Protein AF-A0A2J7ZHY4-F1 (afdb_monomer_lite)

Organism: NCBI:txid47790

Foldseek 3Di:
DDDPPPDDPAPDFKDKWAWDQDPVVLATDGTPHHDPPVVVVVLVVQLVPPVSVPPDFRMKMWGWAFVVVVHDDDDDDDDPNRAAFKKKKAWAAAKDKDKDWDDDDPDDPPPTDIDIDIDGHGDMDMGGDDPDDDDDPDPDDPPPPDDDDDDDDDDDPDDRDRTGTGIMMTHDHDD

Sequence (175 aa):
MGENTSTTHGGEGTKRWGVLPDYHRRGVAPAQHPLPPLLQQLAERMRRVGVLKGFVPNEANAIDYRRSRGSWLKPHADDRILSGEVIVTLCLLGSAVMTFGRQGAAGAREGERQVLVPLAPRTLQQLYVFLHAPPIQPPQLARSLVTPSPRHPPPSSASPPERMPLCCALSSWPS

pLDDT: mean 71.35, std 23.03, range [27.27, 95.38]

InterPro domains:
  IPR032857 Alpha-ketoglutarate-dependent dioxygenase alkB homologue 4 [PTHR12463] (11-127)
  IPR037151 Alpha-ketoglutarate-dependent dioxygenase AlkB-like superfamily [G3DSA:2.60.120.590] (3-128)

Secondary structure (DSSP, 8-state):
--------S--SSEEEEEEEEETTTTEEEEEEEPPPHHHHHHHHHHTTSGGGTT--EEEEEEEE--GGGT----S----TTT--SEEEEEE-SS-EEEEE----SSS--TTPPPEEEEE-TTEEEEEE--S-PPP-PPPP------PPPPPPPPPP-PPPPS---EEEEEEE---

Structure (mmCIF, N/CA/C/O backbone):
data_AF-A0A2J7ZHY4-F1
#
_entry.id   AF-A0A2J7ZHY4-F1
#
loop_
_atom_site.group_PDB
_atom_site.id
_atom_site.type_symbol
_atom_site.label_atom_id
_atom_site.label_alt_id
_atom_site.label_comp_id
_atom_site.label_asym_id
_atom_site.label_entity_id
_atom_site.label_seq_id
_atom_site.pdbx_PDB_ins_code
_atom_site.Cartn_x
_atom_site.Cartn_y
_atom_site.Cartn_z
_atom_site.occupancy
_atom_site.B_iso_or_equiv
_atom_site.auth_seq_id
_atom_site.auth_comp_id
_atom_site.auth_asym_id
_atom_site.auth_atom_id
_atom_site.pdbx_PDB_model_num
ATOM 1 N N . MET A 1 1 ? 22.473 -23.684 4.332 1.00 30.20 1 MET A N 1
ATOM 2 C CA . MET A 1 1 ? 22.059 -22.489 3.566 1.00 30.20 1 MET A CA 1
ATOM 3 C C . MET A 1 1 ? 20.546 -22.545 3.475 1.00 30.20 1 MET A C 1
ATOM 5 O O . MET A 1 1 ? 20.037 -23.378 2.746 1.00 30.20 1 MET A O 1
ATOM 9 N N . GLY A 1 2 ? 19.849 -21.820 4.350 1.00 27.27 2 GLY A N 1
ATOM 10 C CA . GLY A 1 2 ? 18.388 -21.861 4.438 1.00 27.27 2 GLY A CA 1
ATOM 11 C C . GLY A 1 2 ? 17.785 -20.817 3.511 1.00 27.27 2 GLY A C 1
ATOM 12 O O . GLY A 1 2 ? 18.070 -19.630 3.652 1.00 27.27 2 GLY A O 1
ATOM 13 N N . GLU A 1 3 ? 16.998 -21.271 2.547 1.00 29.16 3 GLU A N 1
ATOM 14 C CA . GLU A 1 3 ? 16.201 -20.427 1.668 1.00 29.16 3 GLU A CA 1
ATOM 15 C C . GLU A 1 3 ? 15.124 -19.732 2.511 1.00 29.16 3 GLU A C 1
ATOM 17 O O . GLU A 1 3 ? 14.195 -20.368 3.008 1.00 29.16 3 GLU A O 1
ATOM 22 N N . ASN A 1 4 ? 15.250 -18.416 2.701 1.00 28.61 4 ASN A N 1
ATOM 23 C CA . ASN A 1 4 ? 14.206 -17.593 3.308 1.00 28.61 4 ASN A CA 1
ATOM 24 C C . ASN A 1 4 ? 13.072 -17.396 2.294 1.00 28.61 4 ASN A C 1
ATOM 26 O O . ASN A 1 4 ? 12.919 -16.335 1.690 1.00 28.61 4 ASN A O 1
ATOM 30 N N . THR A 1 5 ? 12.278 -18.442 2.091 1.00 28.88 5 THR A N 1
ATOM 31 C CA . THR A 1 5 ? 11.018 -18.363 1.363 1.00 28.88 5 THR A CA 1
ATOM 32 C C . THR A 1 5 ? 9.994 -17.654 2.246 1.00 28.88 5 THR A C 1
ATOM 34 O O . THR A 1 5 ? 9.521 -18.165 3.263 1.00 28.88 5 THR A O 1
ATOM 37 N N . SER A 1 6 ? 9.671 -16.418 1.860 1.00 32.16 6 SER A N 1
ATOM 38 C CA . SER A 1 6 ? 8.495 -15.686 2.329 1.00 32.16 6 SER A CA 1
ATOM 39 C C . SER A 1 6 ? 7.257 -16.553 2.093 1.00 32.16 6 SER A C 1
ATOM 41 O O . SER A 1 6 ? 6.731 -16.630 0.986 1.00 32.16 6 SER A O 1
ATOM 43 N N . THR A 1 7 ? 6.838 -17.288 3.122 1.00 30.48 7 THR A N 1
ATOM 44 C CA . THR A 1 7 ? 5.665 -18.156 3.047 1.00 30.48 7 THR A CA 1
ATOM 45 C C . THR A 1 7 ? 4.460 -17.351 3.511 1.00 30.48 7 THR A C 1
ATOM 47 O O . THR A 1 7 ? 4.161 -17.273 4.704 1.00 30.48 7 THR A O 1
ATOM 50 N N . THR A 1 8 ? 3.758 -16.733 2.566 1.00 39.19 8 THR A N 1
ATOM 51 C CA . THR A 1 8 ? 2.328 -16.475 2.723 1.00 39.19 8 THR A CA 1
ATOM 52 C C . THR A 1 8 ? 1.610 -17.821 2.594 1.00 39.19 8 THR A C 1
ATOM 54 O O . THR A 1 8 ? 1.751 -18.516 1.590 1.00 39.19 8 THR A O 1
ATOM 57 N N . HIS A 1 9 ? 0.799 -18.216 3.578 1.00 35.88 9 HIS A N 1
ATOM 58 C CA . HIS A 1 9 ? -0.270 -19.183 3.303 1.00 35.88 9 HIS A CA 1
ATOM 59 C C . HIS A 1 9 ? -1.308 -18.468 2.420 1.00 35.88 9 HIS A C 1
ATOM 61 O O . HIS A 1 9 ? -2.290 -17.929 2.920 1.00 35.88 9 HIS A O 1
ATOM 67 N N . GLY A 1 10 ? -1.042 -18.353 1.115 1.00 37.44 10 GLY A N 1
ATOM 68 C CA . GLY A 1 10 ? -1.870 -17.525 0.234 1.00 37.44 10 GLY A CA 1
ATOM 69 C C . GLY A 1 10 ? -1.354 -17.380 -1.195 1.00 37.44 10 GLY A C 1
ATOM 70 O O . GLY A 1 10 ? -1.252 -16.262 -1.692 1.00 37.44 10 GLY A O 1
ATOM 71 N N . GLY A 1 11 ? -1.023 -18.489 -1.863 1.00 42.66 11 GLY A N 1
ATOM 72 C CA . GLY A 1 11 ? -0.713 -18.476 -3.302 1.00 42.66 11 GLY A CA 1
ATOM 73 C C . GLY A 1 11 ? -1.922 -18.131 -4.189 1.00 42.66 11 GLY A C 1
ATOM 74 O O . GLY A 1 11 ? -1.758 -17.670 -5.314 1.00 42.66 11 GLY A O 1
ATOM 75 N N . GLU A 1 12 ? -3.146 -18.289 -3.680 1.00 52.03 12 GLU A N 1
ATOM 76 C CA . GLU A 1 12 ? -4.377 -17.936 -4.390 1.00 52.03 12 GLU A CA 1
ATOM 77 C C . GLU A 1 12 ? -4.841 -16.522 -4.013 1.00 52.03 12 GLU A C 1
ATOM 79 O O . GLU A 1 12 ? -5.078 -16.235 -2.843 1.00 52.03 12 GLU A O 1
ATOM 84 N N . GLY A 1 13 ? -5.027 -15.648 -5.007 1.00 66.81 13 GLY A N 1
ATOM 85 C CA . GLY A 1 13 ? -5.704 -14.357 -4.818 1.00 66.81 13 GLY A CA 1
ATOM 86 C C . GLY A 1 13 ? -4.801 -13.138 -4.612 1.00 66.81 13 GLY A C 1
ATOM 87 O O . GLY A 1 13 ? -5.330 -12.044 -4.421 1.00 66.81 13 GLY A O 1
ATOM 88 N N . THR A 1 14 ? -3.475 -13.292 -4.705 1.00 81.44 14 THR A N 1
ATOM 89 C CA . THR A 1 14 ? -2.544 -12.152 -4.740 1.00 81.44 14 THR A CA 1
ATOM 90 C C . THR A 1 14 ? -2.238 -11.748 -6.182 1.00 81.44 14 THR A C 1
ATOM 92 O O . THR A 1 14 ? -1.916 -12.589 -7.019 1.00 81.44 14 THR A O 1
ATOM 95 N N . LYS A 1 15 ? -2.322 -10.453 -6.484 1.00 89.19 15 LYS A N 1
ATOM 96 C CA . LYS A 1 15 ? -1.877 -9.851 -7.749 1.00 89.19 15 LYS A CA 1
ATOM 97 C C . LYS A 1 15 ? -0.829 -8.785 -7.468 1.00 89.19 15 LYS A C 1
ATOM 99 O O . LYS A 1 15 ? -0.866 -8.164 -6.409 1.00 89.19 15 LYS A O 1
ATOM 104 N N . ARG A 1 16 ? 0.087 -8.571 -8.412 1.00 91.19 16 ARG A N 1
ATOM 105 C CA . ARG A 1 16 ? 1.182 -7.609 -8.278 1.00 91.19 16 ARG A CA 1
ATOM 106 C C . ARG A 1 16 ? 1.436 -6.872 -9.587 1.00 91.19 16 ARG A C 1
ATOM 108 O O . ARG A 1 16 ? 1.403 -7.486 -10.652 1.00 91.19 16 ARG A O 1
ATOM 115 N N . TRP A 1 17 ? 1.721 -5.581 -9.479 1.00 94.56 17 TRP A N 1
ATOM 116 C CA . TRP A 1 17 ? 2.049 -4.687 -10.583 1.00 94.56 17 TRP A CA 1
ATOM 117 C C . TRP A 1 17 ? 3.167 -3.716 -10.195 1.00 94.56 17 TRP A C 1
ATOM 119 O O . TRP A 1 17 ? 3.435 -3.500 -9.018 1.00 94.56 17 TRP A O 1
ATOM 129 N N . GLY A 1 18 ? 3.774 -3.093 -11.199 1.00 93.69 18 GLY A N 1
ATOM 130 C CA . GLY A 1 18 ? 4.873 -2.148 -11.064 1.00 93.69 18 GLY A CA 1
ATOM 131 C C . GLY A 1 18 ? 6.231 -2.822 -10.898 1.00 93.69 18 GLY A C 1
ATOM 132 O O . GLY A 1 18 ? 6.437 -3.952 -11.351 1.00 93.69 18 GLY A O 1
ATOM 133 N N . VAL A 1 19 ? 7.179 -2.080 -10.332 1.00 91.75 19 VAL A N 1
ATOM 134 C CA . VAL A 1 19 ? 8.580 -2.503 -10.228 1.00 91.75 19 VAL A CA 1
ATOM 135 C C . VAL A 1 19 ? 8.760 -3.710 -9.305 1.00 91.75 19 VAL A C 1
ATOM 137 O O . VAL A 1 19 ? 7.960 -3.972 -8.404 1.00 91.75 19 VAL A O 1
ATOM 140 N N . LEU A 1 20 ? 9.841 -4.454 -9.533 1.00 89.38 20 LEU A N 1
ATOM 141 C CA . LEU A 1 20 ? 10.207 -5.625 -8.737 1.00 89.38 20 LEU A CA 1
ATOM 142 C C . LEU A 1 20 ? 11.498 -5.350 -7.956 1.00 89.38 20 LEU A C 1
ATOM 144 O O . LEU A 1 20 ? 12.340 -4.596 -8.439 1.00 89.38 20 LEU A O 1
ATOM 148 N N . PRO A 1 21 ? 11.685 -5.944 -6.767 1.00 88.56 21 PRO A N 1
ATOM 149 C CA . PRO A 1 21 ? 12.911 -5.779 -6.012 1.00 88.56 21 PRO A CA 1
ATOM 150 C C . PRO A 1 21 ? 14.010 -6.602 -6.682 1.00 88.56 21 PRO A C 1
ATOM 152 O O . PRO A 1 21 ? 13.815 -7.771 -7.014 1.00 88.56 21 PRO A O 1
ATOM 155 N N . ASP A 1 22 ? 15.173 -5.992 -6.860 1.00 88.31 22 ASP A N 1
ATOM 156 C CA . ASP A 1 22 ? 16.406 -6.660 -7.251 1.00 88.31 22 ASP A CA 1
ATOM 157 C C . ASP A 1 22 ? 17.342 -6.676 -6.041 1.00 88.31 22 ASP A C 1
ATOM 159 O O . ASP A 1 22 ? 18.064 -5.715 -5.758 1.00 88.31 22 ASP A O 1
ATOM 163 N N . TYR A 1 23 ? 17.315 -7.784 -5.301 1.00 86.75 23 TYR A N 1
ATOM 164 C CA . TYR A 1 23 ? 18.128 -7.959 -4.097 1.00 86.75 23 TYR A CA 1
ATOM 165 C C . TYR A 1 23 ? 19.626 -8.049 -4.398 1.00 86.75 23 TYR A C 1
ATOM 167 O O . TYR A 1 23 ? 20.439 -7.668 -3.555 1.00 86.75 23 TYR A O 1
ATOM 175 N N . HIS A 1 24 ? 20.004 -8.512 -5.594 1.00 86.31 24 HIS A N 1
ATOM 176 C CA . HIS A 1 24 ? 21.407 -8.606 -5.992 1.00 86.31 24 HIS A CA 1
ATOM 177 C C . HIS A 1 24 ? 21.994 -7.220 -6.247 1.00 86.31 24 HIS A C 1
ATOM 179 O O . HIS A 1 24 ? 23.103 -6.928 -5.802 1.00 86.31 24 HIS A O 1
ATOM 185 N N . ARG A 1 25 ? 21.233 -6.348 -6.917 1.00 85.38 25 ARG A N 1
ATOM 186 C CA . ARG A 1 25 ? 21.637 -4.962 -7.196 1.00 85.38 25 ARG A CA 1
ATOM 187 C C . ARG A 1 25 ? 21.253 -3.977 -6.095 1.00 85.38 25 ARG A C 1
ATOM 189 O O . ARG A 1 25 ? 21.635 -2.815 -6.182 1.00 85.38 25 ARG A O 1
ATOM 196 N N . ARG A 1 26 ? 20.521 -4.432 -5.071 1.00 84.12 26 ARG A N 1
ATOM 197 C CA . ARG A 1 26 ? 19.926 -3.596 -4.011 1.00 84.12 26 ARG A CA 1
ATOM 198 C C . ARG A 1 26 ? 19.131 -2.423 -4.593 1.00 84.12 26 ARG A C 1
ATOM 200 O O . ARG A 1 26 ? 19.260 -1.288 -4.144 1.00 84.12 26 ARG A O 1
ATOM 207 N N . GLY A 1 27 ? 18.343 -2.703 -5.623 1.00 87.31 27 GLY A N 1
ATOM 208 C CA . GLY A 1 27 ? 17.600 -1.701 -6.378 1.00 87.31 27 GLY A CA 1
ATOM 209 C C . GLY A 1 27 ? 16.323 -2.284 -6.957 1.00 87.31 27 GLY A C 1
ATOM 210 O O . GLY A 1 27 ? 15.840 -3.313 -6.497 1.00 87.31 27 GLY A O 1
ATOM 211 N N . VAL A 1 28 ? 15.771 -1.641 -7.978 1.00 88.69 28 VAL A N 1
ATOM 212 C CA . VAL A 1 28 ? 14.543 -2.103 -8.629 1.00 88.69 28 VAL A CA 1
ATOM 213 C C . VAL A 1 28 ? 14.817 -2.625 -10.031 1.00 88.69 28 VAL A C 1
ATOM 215 O O . VAL A 1 28 ? 15.609 -2.058 -10.783 1.00 88.69 28 VAL A O 1
ATOM 218 N N . ALA A 1 29 ? 14.129 -3.702 -10.390 1.00 89.62 29 ALA A N 1
ATOM 219 C CA . ALA A 1 29 ? 14.031 -4.188 -11.753 1.00 89.62 29 ALA A CA 1
ATOM 220 C C . ALA A 1 29 ? 12.790 -3.590 -12.447 1.00 89.62 29 ALA A C 1
ATOM 222 O O . ALA A 1 29 ? 11.800 -3.263 -11.775 1.00 89.62 29 ALA A O 1
ATOM 223 N N . PRO A 1 30 ? 12.808 -3.467 -13.790 1.00 90.50 30 PRO A N 1
ATOM 224 C CA . PRO A 1 30 ? 11.656 -3.008 -14.557 1.00 90.50 30 PRO A CA 1
ATOM 225 C C . PRO A 1 30 ? 10.389 -3.825 -14.282 1.00 90.50 30 PRO A C 1
ATOM 227 O O . PRO A 1 30 ? 10.438 -5.023 -13.996 1.00 90.50 30 PRO A O 1
ATOM 230 N N . ALA A 1 31 ? 9.238 -3.167 -14.410 1.00 89.69 31 ALA A N 1
ATOM 231 C CA . ALA A 1 31 ? 7.945 -3.802 -14.216 1.00 89.69 31 ALA A CA 1
ATOM 232 C C . ALA A 1 31 ? 7.673 -4.863 -15.294 1.00 89.69 31 ALA A C 1
ATOM 234 O O . ALA A 1 31 ? 7.638 -4.547 -16.481 1.00 89.69 31 ALA A O 1
ATOM 235 N N . GLN A 1 32 ? 7.401 -6.103 -14.880 1.00 89.25 32 GLN A N 1
ATOM 236 C CA . GLN A 1 32 ? 6.876 -7.137 -15.787 1.00 89.25 32 GLN A CA 1
ATOM 237 C C . GLN A 1 32 ? 5.386 -6.916 -16.085 1.00 89.25 32 GLN A C 1
ATOM 239 O O . GLN A 1 32 ? 4.907 -7.169 -17.189 1.00 89.25 32 GLN A O 1
ATOM 244 N N . HIS A 1 33 ? 4.651 -6.403 -15.098 1.00 92.31 33 HIS A N 1
ATOM 245 C CA . HIS A 1 33 ? 3.249 -6.027 -15.222 1.00 92.31 33 HIS A CA 1
ATOM 246 C C . HIS A 1 33 ? 3.104 -4.571 -14.785 1.00 92.31 33 HIS A C 1
ATOM 248 O O . HIS A 1 33 ? 3.178 -4.309 -13.587 1.00 92.31 33 HIS A O 1
ATOM 254 N N . PRO A 1 34 ? 2.932 -3.603 -15.700 1.00 93.12 34 PRO A N 1
ATOM 255 C CA . PRO A 1 34 ? 2.796 -2.203 -15.315 1.00 93.12 34 PRO A CA 1
ATOM 256 C C . PRO A 1 34 ? 1.530 -1.975 -14.478 1.00 93.12 34 PRO A C 1
ATOM 258 O O . PRO A 1 34 ? 0.592 -2.776 -14.507 1.00 93.12 34 PRO A O 1
ATOM 261 N N . LEU A 1 35 ? 1.492 -0.859 -13.745 1.00 92.12 35 LEU A N 1
ATOM 262 C CA . LEU A 1 35 ? 0.306 -0.437 -12.999 1.00 92.12 35 LEU A CA 1
ATOM 263 C C . LEU A 1 35 ? -0.905 -0.331 -13.945 1.00 92.12 35 LEU A C 1
ATOM 265 O O . LEU A 1 35 ? -0.840 0.417 -14.924 1.00 92.12 35 LEU A O 1
ATOM 269 N N . PRO A 1 36 ? -2.024 -1.023 -13.667 1.00 93.31 36 PRO A N 1
ATOM 270 C CA . PRO A 1 36 ? -3.230 -0.919 -14.476 1.00 93.31 36 PRO A CA 1
ATOM 271 C C . PRO A 1 36 ? -3.745 0.527 -14.533 1.00 93.31 36 PRO A C 1
ATOM 273 O O . PRO A 1 36 ? -3.659 1.230 -13.520 1.00 93.31 36 PRO A O 1
ATOM 276 N N . PRO A 1 37 ? -4.363 0.968 -15.648 1.00 94.69 37 PRO A N 1
ATOM 277 C CA . PRO A 1 37 ? -4.874 2.336 -15.788 1.00 94.69 37 PRO A CA 1
ATOM 278 C C . PRO A 1 37 ? -5.785 2.777 -14.637 1.00 94.69 37 PRO A C 1
ATOM 280 O O . PRO A 1 37 ? -5.720 3.918 -14.190 1.00 94.69 37 PRO A O 1
ATOM 283 N N . LEU A 1 38 ? -6.586 1.856 -14.095 1.00 93.81 38 LEU A N 1
ATOM 284 C CA . LEU A 1 38 ? -7.448 2.128 -12.946 1.00 93.81 38 LEU A CA 1
ATOM 285 C C . LEU A 1 38 ? -6.657 2.511 -11.682 1.00 93.81 38 LEU A C 1
ATOM 287 O O . LEU A 1 38 ? -7.068 3.417 -10.961 1.00 93.81 38 LEU A O 1
ATOM 291 N N . LEU A 1 39 ? -5.523 1.852 -11.410 1.00 93.00 39 LEU A N 1
ATOM 292 C CA . LEU A 1 39 ? -4.675 2.194 -10.262 1.00 93.00 39 LEU A CA 1
ATOM 293 C C . LEU A 1 39 ? -3.954 3.527 -10.481 1.00 93.00 39 LEU A C 1
ATOM 295 O O . LEU A 1 39 ? -3.815 4.300 -9.536 1.00 93.00 39 LEU A O 1
ATOM 299 N N . GLN A 1 40 ? -3.578 3.841 -11.723 1.00 93.31 40 GLN A N 1
ATOM 300 C CA . GLN A 1 40 ? -3.009 5.149 -12.067 1.00 93.31 40 GLN A CA 1
ATOM 301 C C . GLN A 1 40 ? -4.030 6.277 -11.836 1.00 93.31 40 GLN A C 1
ATOM 303 O O . GLN A 1 40 ? -3.733 7.256 -11.155 1.00 93.31 40 GLN A O 1
ATOM 308 N N . GLN A 1 41 ? -5.268 6.108 -12.311 1.00 95.38 41 GLN A N 1
ATOM 309 C CA . GLN A 1 41 ? -6.362 7.060 -12.069 1.00 95.38 41 GLN A CA 1
ATOM 310 C C . GLN A 1 41 ? -6.681 7.215 -10.579 1.00 95.38 41 GLN A C 1
ATOM 312 O O . GLN A 1 41 ? -7.017 8.305 -10.112 1.00 95.38 41 GLN A O 1
ATOM 317 N N . LEU A 1 42 ? -6.591 6.128 -9.813 1.00 94.06 42 LEU A N 1
ATOM 318 C CA . LEU A 1 42 ? -6.785 6.182 -8.374 1.00 94.06 42 LEU A CA 1
ATOM 319 C C . LEU A 1 42 ? -5.672 6.975 -7.684 1.00 94.06 42 LEU A C 1
ATOM 321 O O . LEU A 1 42 ? -5.980 7.806 -6.833 1.00 94.06 42 LEU A O 1
ATOM 325 N N . ALA A 1 43 ? -4.415 6.789 -8.090 1.00 93.19 43 ALA A N 1
ATOM 326 C CA . ALA A 1 43 ? -3.294 7.578 -7.589 1.00 93.19 43 ALA A CA 1
ATOM 327 C C . ALA A 1 43 ? -3.472 9.079 -7.885 1.00 93.19 43 ALA A C 1
ATOM 329 O O . ALA A 1 43 ? -3.257 9.904 -7.000 1.00 93.19 43 ALA A O 1
ATOM 330 N N . GLU A 1 44 ? -3.976 9.447 -9.069 1.00 95.06 44 GLU A N 1
ATOM 331 C CA . GLU A 1 44 ? -4.327 10.846 -9.372 1.00 95.06 44 GLU A CA 1
ATOM 332 C C . GLU A 1 44 ? -5.377 11.416 -8.416 1.00 95.06 44 GLU A C 1
ATOM 334 O O . GLU A 1 44 ? -5.304 12.570 -7.993 1.00 95.06 44 GLU A O 1
ATOM 339 N N . ARG A 1 45 ? -6.378 10.610 -8.048 1.00 95.19 45 ARG A N 1
ATOM 340 C CA . ARG A 1 45 ? -7.393 11.023 -7.071 1.00 95.19 45 ARG A CA 1
ATOM 341 C C . ARG A 1 45 ? -6.803 11.144 -5.671 1.00 95.19 45 ARG A C 1
ATOM 343 O O . ARG A 1 45 ? -7.152 12.089 -4.969 1.00 95.19 45 ARG A O 1
ATOM 350 N N . MET A 1 46 ? -5.913 10.231 -5.281 1.00 93.75 46 MET A N 1
ATOM 351 C CA . MET A 1 46 ? -5.199 10.291 -4.002 1.00 93.75 46 MET A CA 1
ATOM 352 C C . MET A 1 46 ? -4.391 11.584 -3.883 1.00 93.75 46 MET A C 1
ATOM 354 O O . MET A 1 46 ? -4.470 12.239 -2.850 1.00 93.75 46 MET A O 1
ATOM 358 N N . ARG A 1 47 ? -3.724 12.025 -4.959 1.00 94.62 47 ARG A N 1
ATOM 359 C CA . ARG A 1 47 ? -2.967 13.290 -4.988 1.00 94.62 47 ARG A CA 1
ATOM 360 C C . ARG A 1 47 ? -3.794 14.549 -4.726 1.00 94.62 47 ARG A C 1
ATOM 362 O O . ARG A 1 47 ? -3.239 15.593 -4.395 1.00 94.62 47 ARG A O 1
ATOM 369 N N . ARG A 1 48 ? -5.123 14.481 -4.833 1.00 94.12 48 ARG A N 1
ATOM 370 C CA . ARG A 1 48 ? -6.011 15.599 -4.466 1.00 94.12 48 ARG A CA 1
ATOM 371 C C . ARG A 1 48 ? -6.181 15.739 -2.952 1.00 94.12 48 ARG A C 1
ATOM 373 O O . ARG A 1 48 ? -6.643 16.776 -2.489 1.00 94.12 48 ARG A O 1
ATOM 380 N N . VAL A 1 49 ? -5.814 14.716 -2.181 1.00 89.50 49 VAL A N 1
ATOM 381 C CA . VAL A 1 49 ? -5.773 14.754 -0.718 1.00 89.50 49 VAL A CA 1
ATOM 382 C C . VAL A 1 49 ? -4.420 15.325 -0.297 1.00 89.50 49 VAL A C 1
ATOM 384 O O . VAL A 1 49 ? -3.382 14.801 -0.689 1.00 89.50 49 VAL A O 1
ATOM 387 N N . GLY A 1 50 ? -4.418 16.393 0.508 1.00 86.81 50 GLY A N 1
ATOM 388 C CA . GLY A 1 50 ? -3.209 17.182 0.793 1.00 86.81 50 GLY A CA 1
ATOM 389 C C . GLY A 1 50 ? -2.000 16.363 1.266 1.00 86.81 50 GLY A C 1
ATOM 390 O O . GLY A 1 50 ? -0.894 16.570 0.775 1.00 86.81 50 GLY A O 1
ATOM 391 N N . VAL A 1 51 ? -2.220 15.377 2.139 1.00 87.00 51 VAL A N 1
ATOM 392 C CA . VAL A 1 51 ? -1.170 14.485 2.676 1.00 87.00 51 VAL A CA 1
ATOM 393 C C . VAL A 1 51 ? -0.576 13.507 1.652 1.00 87.00 51 VAL A C 1
ATOM 395 O O . VAL A 1 51 ? 0.467 12.911 1.910 1.00 87.00 51 VAL A O 1
ATOM 398 N N . LEU A 1 52 ? -1.211 13.357 0.487 1.00 91.12 52 LEU A N 1
ATOM 399 C CA . LEU A 1 52 ? -0.800 12.478 -0.610 1.00 91.12 52 LEU A CA 1
ATOM 400 C C . LEU A 1 52 ? -0.482 13.257 -1.896 1.00 91.12 52 LEU A C 1
ATOM 402 O O . LEU A 1 52 ? -0.334 12.645 -2.949 1.00 91.12 52 LEU A O 1
ATOM 406 N N . LYS A 1 53 ? -0.346 14.592 -1.846 1.00 92.00 53 LYS A N 1
ATOM 407 C CA . LYS A 1 53 ? -0.137 15.442 -3.037 1.00 92.00 53 LYS A CA 1
ATOM 408 C C . LYS A 1 53 ? 1.028 14.991 -3.930 1.00 92.00 53 LYS A C 1
ATOM 410 O O . LYS A 1 53 ? 0.922 15.073 -5.150 1.00 92.00 53 LYS A O 1
ATOM 415 N N . GLY A 1 54 ? 2.114 14.508 -3.328 1.00 88.75 54 GLY A N 1
ATOM 416 C CA . GLY A 1 54 ? 3.299 14.000 -4.030 1.00 88.75 54 GLY A CA 1
ATOM 417 C C . GLY A 1 54 ? 3.304 12.489 -4.276 1.00 88.75 54 GLY A C 1
ATOM 418 O O . GLY A 1 54 ? 4.310 11.962 -4.730 1.00 88.75 54 GLY A O 1
ATOM 419 N N . PHE A 1 55 ? 2.226 11.770 -3.955 1.00 90.56 55 PHE A N 1
ATOM 420 C CA . PHE A 1 55 ? 2.218 10.312 -4.016 1.00 90.56 55 PHE A CA 1
ATOM 421 C C . PHE A 1 55 ? 2.244 9.806 -5.465 1.00 90.56 55 PHE A C 1
ATOM 423 O O . PHE A 1 55 ? 1.314 10.054 -6.240 1.00 90.56 55 PHE A O 1
ATOM 430 N N . VAL A 1 56 ? 3.299 9.068 -5.820 1.00 91.00 56 VAL A N 1
ATOM 431 C CA . VAL A 1 56 ? 3.482 8.426 -7.130 1.00 91.00 56 VAL A CA 1
ATOM 432 C C . VAL A 1 56 ? 3.832 6.955 -6.910 1.00 91.00 56 VAL A C 1
ATOM 434 O O . VAL A 1 56 ? 4.969 6.655 -6.544 1.00 91.00 56 VAL A O 1
ATOM 437 N N . PRO A 1 57 ? 2.883 6.021 -7.097 1.00 91.69 57 PRO A N 1
ATOM 438 C CA . PRO A 1 57 ? 3.151 4.630 -6.787 1.00 91.69 57 PRO A CA 1
ATOM 439 C C . PRO A 1 57 ? 4.121 4.001 -7.795 1.00 91.69 57 PRO A C 1
ATOM 441 O O . PRO A 1 57 ? 3.950 4.166 -9.003 1.00 91.69 57 PRO A O 1
ATOM 444 N N . ASN A 1 58 ? 5.117 3.263 -7.305 1.00 91.50 58 ASN A N 1
ATOM 445 C CA . ASN A 1 58 ? 6.060 2.495 -8.128 1.00 91.50 58 ASN A CA 1
ATOM 446 C C . ASN A 1 58 ? 5.616 1.034 -8.311 1.00 91.50 58 ASN A C 1
ATOM 448 O O . ASN A 1 58 ? 5.930 0.410 -9.326 1.00 91.50 58 ASN A O 1
ATOM 452 N N . GLU A 1 59 ? 4.880 0.500 -7.340 1.00 93.00 59 GLU A N 1
ATOM 453 C CA . GLU A 1 59 ? 4.320 -0.844 -7.321 1.00 93.00 59 GLU A CA 1
ATOM 454 C C . GLU A 1 59 ? 2.938 -0.852 -6.662 1.00 93.00 59 GLU A C 1
ATOM 456 O O . GLU A 1 59 ? 2.524 0.112 -6.010 1.00 93.00 59 GLU A O 1
ATOM 461 N N . ALA A 1 60 ? 2.203 -1.930 -6.906 1.00 93.31 60 ALA A N 1
ATOM 462 C CA . ALA A 1 60 ? 0.994 -2.234 -6.172 1.00 93.31 60 ALA A CA 1
ATOM 463 C C . ALA A 1 60 ? 0.830 -3.742 -6.026 1.00 93.31 60 ALA A C 1
ATOM 465 O O . ALA A 1 60 ? 1.000 -4.495 -6.992 1.00 93.31 60 ALA A O 1
ATOM 466 N N . ASN A 1 61 ? 0.365 -4.177 -4.864 1.00 91.44 61 ASN A N 1
ATOM 467 C CA . ASN A 1 61 ? -0.161 -5.517 -4.664 1.00 91.44 61 ASN A CA 1
ATOM 468 C C . ASN A 1 61 ? -1.675 -5.456 -4.422 1.00 91.44 61 ASN A C 1
ATOM 470 O O . ASN A 1 61 ? -2.223 -4.421 -4.059 1.00 91.44 61 ASN A O 1
ATOM 474 N N . ALA A 1 62 ? -2.376 -6.556 -4.667 1.00 91.12 62 ALA A N 1
ATOM 475 C CA . ALA A 1 62 ? -3.768 -6.724 -4.276 1.00 91.12 62 ALA A CA 1
ATOM 476 C C . ALA A 1 62 ? -3.961 -8.126 -3.713 1.00 91.12 62 ALA A C 1
ATOM 478 O O . ALA A 1 62 ? -3.572 -9.089 -4.368 1.00 91.12 62 ALA A O 1
ATOM 479 N N . ILE A 1 63 ? -4.551 -8.239 -2.525 1.00 89.44 63 ILE A N 1
ATOM 480 C CA . ILE A 1 63 ? -4.697 -9.512 -1.807 1.00 89.44 63 ILE A CA 1
ATOM 481 C C . ILE A 1 63 ? -6.178 -9.763 -1.500 1.00 89.44 63 ILE A C 1
ATOM 483 O O . ILE A 1 63 ? -6.824 -8.920 -0.876 1.00 89.44 63 ILE A O 1
ATOM 487 N N . ASP A 1 64 ? -6.710 -10.908 -1.941 1.00 88.31 64 ASP A N 1
ATOM 488 C CA . ASP A 1 64 ? -8.065 -11.395 -1.620 1.00 88.31 64 ASP A CA 1
ATOM 489 C C . ASP A 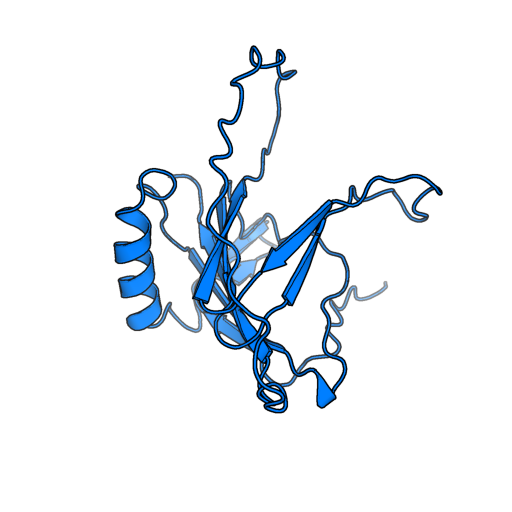1 64 ? -8.067 -12.172 -0.292 1.00 88.31 64 ASP A C 1
ATOM 491 O O . ASP A 1 64 ? -7.759 -13.365 -0.248 1.00 88.31 64 ASP A O 1
ATOM 495 N N . TYR A 1 65 ? -8.419 -11.501 0.807 1.00 87.06 65 TYR A N 1
ATOM 496 C CA . TYR A 1 65 ? -8.597 -12.155 2.106 1.00 87.06 65 TYR A CA 1
ATOM 497 C C . TYR A 1 65 ? -9.988 -12.784 2.217 1.00 87.06 65 TYR A C 1
ATOM 499 O O . TYR A 1 65 ? -10.995 -12.126 1.958 1.00 87.06 65 TYR A O 1
ATOM 507 N N . ARG A 1 66 ? -10.076 -14.034 2.695 1.00 84.94 66 ARG A N 1
ATOM 508 C CA . ARG A 1 66 ? -11.350 -14.747 2.900 1.00 84.94 66 ARG A CA 1
ATOM 509 C C . ARG A 1 66 ? -11.527 -15.193 4.349 1.00 84.94 66 ARG A C 1
ATOM 511 O O . ARG A 1 66 ? -10.804 -16.059 4.836 1.00 84.94 66 ARG A O 1
ATOM 518 N N . ARG A 1 67 ? -12.557 -14.662 5.024 1.00 80.06 67 ARG A N 1
ATOM 519 C CA . ARG A 1 67 ? -12.942 -15.057 6.399 1.00 80.06 67 ARG A CA 1
ATOM 520 C C . ARG A 1 67 ? -13.224 -16.551 6.516 1.00 80.06 67 ARG A C 1
ATOM 522 O O . ARG A 1 67 ? -12.774 -17.168 7.471 1.00 80.06 67 ARG A O 1
ATOM 529 N N . SER A 1 68 ? -13.923 -17.127 5.537 1.00 83.81 68 SER A N 1
ATOM 530 C CA . SER A 1 68 ? -14.253 -18.559 5.507 1.00 83.81 68 SER A CA 1
ATOM 531 C C . SER A 1 68 ? -13.021 -19.464 5.465 1.00 83.81 68 SER A C 1
ATOM 533 O O . SER A 1 68 ? -13.093 -20.615 5.877 1.00 83.81 68 SER A O 1
ATOM 535 N N . ARG A 1 69 ? -11.880 -18.937 5.003 1.00 85.50 69 ARG A N 1
ATOM 536 C CA . ARG A 1 69 ? -10.582 -19.624 4.993 1.00 85.50 69 ARG A CA 1
ATOM 537 C C . ARG A 1 69 ? -9.683 -19.206 6.159 1.00 85.50 69 ARG A C 1
ATOM 539 O O . ARG A 1 69 ? -8.528 -19.613 6.204 1.00 85.50 69 ARG A O 1
ATOM 546 N N . GLY A 1 70 ? -10.178 -18.351 7.056 1.00 83.88 70 GLY A N 1
ATOM 547 C CA . GLY A 1 70 ? -9.391 -17.771 8.136 1.00 83.88 70 GLY A CA 1
ATOM 548 C C . GLY A 1 70 ? -8.182 -16.980 7.640 1.00 83.88 70 GLY A C 1
ATOM 549 O O . GLY A 1 70 ? -7.151 -17.030 8.291 1.00 83.88 70 GLY A O 1
ATOM 550 N N . SER A 1 71 ? -8.253 -16.303 6.485 1.00 84.19 71 SER A N 1
ATOM 551 C CA . SER A 1 71 ? -7.091 -15.601 5.920 1.00 84.19 71 SER A CA 1
ATOM 552 C C . SER A 1 71 ? -6.568 -14.495 6.843 1.00 84.19 71 SER A C 1
ATOM 554 O O . SER A 1 71 ? -7.334 -13.654 7.315 1.00 84.19 71 SER A O 1
ATOM 556 N N . TRP A 1 72 ? -5.250 -14.454 7.026 1.00 86.38 72 TRP A N 1
ATOM 557 C CA . TRP A 1 72 ? -4.527 -13.421 7.770 1.00 86.38 72 TRP A CA 1
ATOM 558 C C . TRP A 1 72 ? -3.127 -13.237 7.178 1.00 86.38 72 TRP A C 1
ATOM 560 O O . TRP A 1 72 ? -2.648 -14.081 6.418 1.00 86.38 72 TRP A O 1
ATOM 570 N N . LEU A 1 73 ? -2.475 -12.128 7.524 1.00 84.44 73 LEU A N 1
ATOM 571 C CA . LEU A 1 73 ? -1.114 -11.828 7.094 1.00 84.44 73 LEU A CA 1
ATOM 572 C C . LEU A 1 73 ? -0.155 -11.936 8.277 1.00 84.44 73 LEU A C 1
ATOM 574 O O . LEU A 1 73 ? -0.399 -11.359 9.338 1.00 84.44 73 LEU A O 1
ATOM 578 N N . LYS A 1 74 ? 0.942 -12.674 8.090 1.00 83.00 74 LYS A N 1
ATOM 579 C CA . LYS A 1 74 ? 1.972 -12.823 9.119 1.00 83.00 74 LYS A CA 1
ATOM 580 C C . LYS A 1 74 ? 2.634 -11.471 9.420 1.00 83.00 74 LYS A C 1
ATOM 582 O O . LYS A 1 74 ? 2.830 -10.692 8.485 1.00 83.00 74 LYS A O 1
ATOM 587 N N . PRO A 1 75 ? 3.018 -11.190 10.682 1.00 84.56 75 PRO A N 1
ATOM 588 C CA . PRO A 1 75 ? 3.819 -10.014 10.995 1.00 84.56 75 PRO A CA 1
ATOM 589 C C . PRO A 1 75 ? 5.070 -9.941 10.115 1.00 84.56 75 PRO A C 1
ATOM 591 O O . PRO A 1 75 ? 5.840 -10.901 10.038 1.00 84.56 75 PRO A O 1
ATOM 594 N N . HIS A 1 76 ? 5.252 -8.806 9.451 1.00 85.12 76 HIS A N 1
ATOM 595 C CA . HIS A 1 76 ? 6.394 -8.503 8.595 1.00 85.12 76 HIS A CA 1
ATOM 596 C C . HIS A 1 76 ? 6.576 -6.981 8.517 1.00 85.12 76 HIS A C 1
ATOM 598 O O . HIS A 1 76 ? 5.723 -6.219 8.975 1.00 85.12 76 HIS A O 1
ATOM 604 N N . ALA A 1 77 ? 7.703 -6.558 7.954 1.00 85.94 77 ALA A N 1
ATOM 605 C CA . ALA A 1 77 ? 7.914 -5.189 7.515 1.00 85.94 77 ALA A CA 1
ATOM 606 C C . ALA A 1 77 ? 7.913 -5.170 5.984 1.00 85.94 77 ALA A C 1
ATOM 608 O O . ALA A 1 77 ? 8.402 -6.121 5.367 1.00 85.94 77 ALA A O 1
ATOM 609 N N . ASP A 1 78 ? 7.390 -4.099 5.391 1.00 85.81 78 ASP A N 1
ATOM 610 C CA . ASP A 1 78 ? 7.433 -3.912 3.943 1.00 85.81 78 ASP A CA 1
ATOM 611 C C . ASP A 1 78 ? 8.875 -3.816 3.433 1.00 85.81 78 ASP A C 1
ATOM 613 O O . ASP A 1 78 ? 9.782 -3.322 4.118 1.00 85.81 78 ASP A O 1
ATOM 617 N N . ASP A 1 79 ? 9.079 -4.292 2.206 1.00 85.81 79 ASP A N 1
ATOM 618 C CA . ASP A 1 79 ? 10.385 -4.301 1.563 1.00 85.81 79 ASP A CA 1
ATOM 619 C C . ASP A 1 79 ? 10.865 -2.866 1.310 1.00 85.81 79 ASP A C 1
ATOM 621 O O . ASP A 1 79 ? 10.242 -2.097 0.570 1.00 85.81 79 ASP A O 1
ATOM 625 N N . ARG A 1 80 ? 11.997 -2.508 1.921 1.00 84.31 80 ARG A N 1
ATOM 626 C CA . ARG A 1 80 ? 12.580 -1.162 1.849 1.00 84.31 80 ARG A CA 1
ATOM 627 C C . ARG A 1 80 ? 13.266 -0.854 0.526 1.00 84.31 80 ARG A C 1
ATOM 629 O O . ARG A 1 80 ? 13.552 0.306 0.270 1.00 84.31 80 ARG A O 1
ATOM 636 N N . ILE A 1 81 ? 13.505 -1.854 -0.321 1.00 85.31 81 ILE A N 1
ATOM 637 C CA . ILE A 1 81 ? 13.932 -1.617 -1.705 1.00 85.31 81 ILE A CA 1
ATOM 638 C C . ILE A 1 81 ? 12.781 -1.001 -2.513 1.00 85.31 81 ILE A C 1
ATOM 640 O O . ILE A 1 81 ? 13.004 -0.213 -3.428 1.00 85.31 81 ILE A O 1
ATOM 644 N N . LEU A 1 82 ? 11.538 -1.350 -2.182 1.00 83.38 82 LEU A N 1
ATOM 645 C CA . LEU A 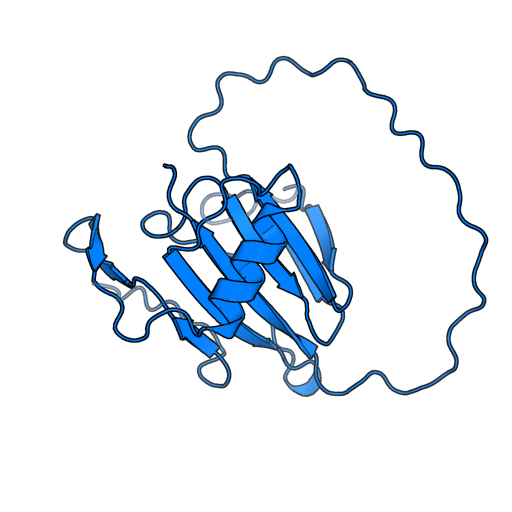1 82 ? 10.350 -0.894 -2.905 1.00 83.38 82 LEU A CA 1
ATOM 646 C C . LEU A 1 82 ? 9.685 0.302 -2.237 1.00 83.38 82 LEU A C 1
ATOM 648 O O . LEU A 1 82 ? 9.185 1.186 -2.931 1.00 83.38 82 LEU A O 1
ATOM 652 N N . SER A 1 83 ? 9.703 0.317 -0.907 1.00 82.94 83 SER A N 1
ATOM 653 C CA . SER A 1 83 ? 8.925 1.241 -0.093 1.00 82.94 83 SER A CA 1
ATOM 654 C C . SER A 1 83 ? 9.750 2.438 0.358 1.00 82.94 83 SER A C 1
ATOM 656 O O . SER A 1 83 ? 10.716 2.281 1.106 1.00 82.94 83 SER A O 1
ATOM 658 N N . GLY A 1 84 ? 9.331 3.634 -0.058 1.00 79.38 84 GLY A N 1
ATOM 659 C CA . GLY A 1 84 ? 9.815 4.901 0.483 1.00 79.38 84 GLY A CA 1
ATOM 660 C C . GLY A 1 84 ? 9.092 5.301 1.772 1.00 79.38 84 GLY A C 1
ATOM 661 O O . GLY A 1 84 ? 8.735 4.469 2.604 1.00 79.38 84 GLY A O 1
ATOM 662 N N . GLU A 1 85 ? 8.871 6.603 1.942 1.00 84.69 85 GLU A N 1
ATOM 663 C CA . GLU A 1 85 ? 8.308 7.174 3.174 1.00 84.69 85 GLU A CA 1
ATOM 664 C C . GLU A 1 85 ? 6.810 6.918 3.349 1.00 84.69 85 GLU A C 1
ATOM 666 O O . GLU A 1 85 ? 6.304 6.984 4.469 1.00 84.69 85 GLU A O 1
ATOM 671 N N . VAL A 1 86 ? 6.086 6.665 2.257 1.00 89.00 86 VAL A N 1
ATOM 672 C CA . VAL A 1 86 ? 4.628 6.544 2.260 1.00 89.00 86 VAL A CA 1
ATOM 673 C C . VAL A 1 86 ? 4.207 5.216 1.650 1.00 89.00 86 VAL A C 1
ATOM 675 O O . VAL A 1 86 ? 4.558 4.895 0.514 1.00 89.00 86 VAL A O 1
ATOM 678 N N . ILE A 1 87 ? 3.392 4.484 2.407 1.00 91.19 87 ILE A N 1
ATOM 679 C CA . ILE A 1 87 ? 2.678 3.293 1.947 1.00 91.19 87 ILE A CA 1
ATOM 680 C C . ILE A 1 87 ? 1.186 3.544 2.136 1.00 91.19 87 ILE A C 1
ATOM 682 O O . ILE A 1 87 ? 0.744 3.978 3.204 1.00 91.19 87 ILE A O 1
ATOM 686 N N . VAL A 1 88 ? 0.402 3.292 1.093 1.00 93.75 88 VAL A N 1
ATOM 687 C CA . VAL A 1 88 ? -1.052 3.468 1.110 1.00 93.75 88 VAL A CA 1
ATOM 688 C C . VAL A 1 88 ? -1.726 2.110 1.016 1.00 93.75 88 VAL A C 1
ATOM 690 O O . VAL A 1 88 ? -1.523 1.407 0.036 1.00 93.75 88 VAL A O 1
ATOM 693 N N . THR A 1 89 ? -2.580 1.781 1.984 1.00 93.69 89 THR A N 1
ATOM 694 C CA . THR A 1 89 ? -3.403 0.565 1.982 1.00 93.69 89 THR A CA 1
ATOM 695 C C . THR A 1 89 ? -4.868 0.916 1.759 1.00 93.69 89 THR A C 1
ATOM 697 O O . THR A 1 89 ? -5.441 1.746 2.465 1.00 93.69 89 THR A O 1
ATOM 700 N N . LEU A 1 90 ? -5.516 0.250 0.809 1.00 92.94 90 LEU A N 1
ATOM 701 C CA . LEU A 1 90 ? -6.953 0.358 0.562 1.00 92.94 90 LEU A CA 1
ATOM 702 C C . LEU A 1 90 ? -7.670 -0.875 1.077 1.00 92.94 90 LEU A C 1
ATOM 704 O O . LEU A 1 90 ? -7.349 -1.966 0.641 1.00 92.94 90 LEU A O 1
ATOM 708 N N . CYS A 1 91 ? -8.683 -0.712 1.920 1.00 92.56 91 CYS A N 1
ATOM 709 C CA . CYS A 1 91 ? -9.565 -1.794 2.348 1.00 92.56 91 CYS A CA 1
ATOM 710 C C . CYS A 1 91 ? -10.874 -1.687 1.559 1.00 92.56 91 CYS A C 1
ATOM 712 O O . CYS A 1 91 ? -11.581 -0.700 1.723 1.00 92.56 91 CYS A O 1
ATOM 714 N N . LEU A 1 92 ? -11.201 -2.627 0.663 1.00 91.44 92 LEU A N 1
ATOM 715 C CA . LEU A 1 92 ? -12.290 -2.405 -0.309 1.00 91.44 92 LEU A CA 1
ATOM 716 C C . LEU A 1 92 ? -13.639 -3.061 0.034 1.00 91.44 92 LEU A C 1
ATOM 718 O O . LEU A 1 92 ? -14.667 -2.393 -0.075 1.00 91.44 92 LEU A O 1
ATOM 722 N N . LEU A 1 93 ? -13.658 -4.345 0.412 1.00 89.75 93 LEU A N 1
ATOM 723 C CA . LEU A 1 93 ? -14.900 -5.144 0.475 1.00 89.75 93 LEU A CA 1
ATOM 724 C C . LEU A 1 93 ? -15.425 -5.398 1.894 1.00 89.75 93 LEU A C 1
ATOM 726 O O . LEU A 1 93 ? -16.614 -5.219 2.141 1.00 89.75 93 LEU A O 1
ATOM 730 N N . GLY A 1 94 ? -14.561 -5.811 2.822 1.00 85.75 94 GLY A N 1
ATOM 731 C CA . GLY A 1 94 ? -14.948 -6.193 4.182 1.00 85.75 94 GLY A CA 1
ATOM 732 C C . GLY A 1 94 ? -14.101 -5.495 5.237 1.00 85.75 94 GLY A C 1
ATOM 733 O O . GLY A 1 94 ? -13.024 -5.004 4.929 1.00 85.75 94 GLY A O 1
ATOM 734 N N . SER A 1 95 ? -14.578 -5.442 6.481 1.00 90.44 95 SER A N 1
ATOM 735 C CA . SER A 1 95 ? -13.806 -4.840 7.573 1.00 90.44 95 SER A CA 1
ATOM 736 C C . SER A 1 95 ? -12.645 -5.735 7.997 1.00 90.44 95 SER A C 1
ATOM 738 O O . SER A 1 95 ? -12.845 -6.935 8.199 1.00 90.44 95 SER A O 1
ATOM 740 N N . ALA A 1 96 ? -11.479 -5.146 8.229 1.00 91.06 96 ALA A N 1
ATOM 741 C CA . ALA A 1 96 ? -10.292 -5.808 8.757 1.00 91.06 96 ALA A CA 1
ATOM 742 C C . ALA A 1 96 ? -9.727 -5.052 9.968 1.00 91.06 96 ALA A C 1
ATOM 744 O O . ALA A 1 96 ? -10.161 -3.948 10.295 1.00 91.06 96 ALA A O 1
ATOM 745 N N . VAL A 1 97 ? -8.747 -5.658 10.633 1.00 91.38 97 VAL A N 1
ATOM 746 C CA . VAL A 1 97 ? -7.912 -4.993 11.635 1.00 91.38 97 VAL A CA 1
ATOM 747 C C . VAL A 1 97 ? -6.470 -5.150 11.189 1.00 91.38 97 VAL A C 1
ATOM 749 O O . VAL A 1 97 ? -6.033 -6.261 10.899 1.00 91.38 97 VAL A O 1
ATOM 752 N N . MET A 1 98 ? -5.749 -4.037 11.128 1.00 91.19 98 MET A N 1
ATOM 753 C CA . MET A 1 98 ? -4.311 -4.039 10.916 1.0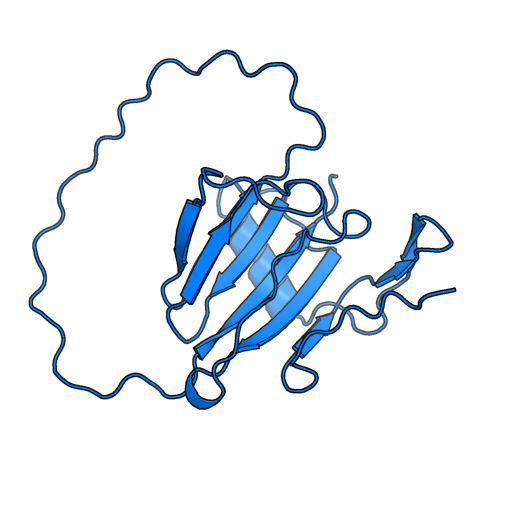0 91.19 98 MET A CA 1
ATOM 754 C C . MET A 1 98 ? -3.613 -3.812 12.252 1.00 91.19 98 MET A C 1
ATOM 756 O O . MET A 1 98 ? -3.906 -2.844 12.956 1.00 91.19 98 MET A O 1
ATOM 760 N N . THR A 1 99 ? -2.710 -4.720 12.606 1.00 90.12 99 THR A N 1
ATOM 761 C CA . THR A 1 99 ? -1.998 -4.692 13.884 1.00 90.12 99 THR A CA 1
ATOM 762 C C . THR A 1 99 ? -0.554 -4.281 13.656 1.00 90.12 99 THR A C 1
ATOM 764 O O . THR A 1 99 ? 0.173 -4.937 12.913 1.00 90.12 99 THR A O 1
ATOM 767 N N . PHE A 1 100 ? -0.131 -3.221 14.333 1.00 88.38 100 PHE A N 1
ATOM 768 C CA . PHE A 1 100 ? 1.247 -2.755 14.348 1.00 88.38 100 PHE A CA 1
ATOM 769 C C . PHE A 1 100 ? 1.901 -3.102 15.678 1.00 88.38 100 PHE A C 1
ATOM 771 O O . PHE A 1 100 ? 1.328 -2.883 16.744 1.00 88.38 100 PHE A O 1
ATOM 778 N N . GLY A 1 101 ? 3.127 -3.604 15.616 1.00 84.94 101 GLY A N 1
ATOM 779 C CA . GLY A 1 101 ? 3.968 -3.858 16.777 1.00 84.94 101 GLY A CA 1
ATOM 780 C C . GLY A 1 101 ? 5.410 -3.507 16.448 1.00 84.94 101 GLY A C 1
ATOM 781 O O . GLY A 1 101 ? 5.794 -3.458 15.277 1.00 84.94 101 GLY A O 1
ATOM 782 N N . ARG A 1 102 ? 6.218 -3.244 17.475 1.00 78.56 102 ARG A N 1
ATOM 783 C CA . ARG A 1 102 ? 7.660 -3.108 17.272 1.00 78.56 102 ARG A CA 1
ATOM 784 C C . ARG A 1 102 ? 8.231 -4.497 17.024 1.00 78.56 102 ARG A C 1
ATOM 786 O O . ARG A 1 102 ? 7.851 -5.447 17.694 1.00 78.56 102 ARG A O 1
ATOM 793 N N . GLN A 1 103 ? 9.132 -4.622 16.059 1.00 67.50 103 GLN A N 1
ATOM 794 C CA . GLN A 1 103 ? 9.807 -5.892 15.844 1.00 67.50 103 GLN A CA 1
ATOM 795 C C . GLN A 1 103 ? 10.836 -6.088 16.969 1.00 67.50 103 GLN A C 1
ATOM 797 O O . GLN A 1 103 ? 11.916 -5.498 16.944 1.00 67.50 103 GLN A O 1
ATOM 802 N N . GLY A 1 104 ? 10.475 -6.858 17.996 1.00 56.34 104 GLY A N 1
ATOM 803 C CA . GLY A 1 104 ? 11.413 -7.386 18.980 1.00 56.34 104 GLY A CA 1
ATOM 804 C C . GLY A 1 104 ? 12.245 -8.506 18.353 1.00 56.34 104 GLY A C 1
ATOM 805 O O . GLY A 1 104 ? 11.700 -9.404 17.710 1.00 56.34 104 GLY A O 1
ATOM 806 N N . ALA A 1 105 ? 13.572 -8.440 18.499 1.00 43.28 105 ALA A N 1
ATOM 807 C CA . ALA A 1 105 ? 14.478 -9.526 18.130 1.00 43.28 105 ALA A CA 1
ATOM 808 C C . ALA A 1 105 ? 13.951 -10.853 18.703 1.00 43.28 105 ALA A C 1
ATOM 810 O O . ALA A 1 105 ? 13.608 -10.882 19.878 1.00 43.28 105 ALA A O 1
ATOM 811 N N . ALA A 1 106 ? 13.840 -11.889 17.860 1.00 40.06 106 ALA A N 1
ATOM 812 C CA . ALA A 1 106 ? 13.407 -13.259 18.172 1.00 40.06 106 ALA A CA 1
ATOM 813 C C . ALA A 1 106 ? 12.980 -13.494 19.641 1.00 40.06 106 ALA A C 1
ATOM 815 O O . ALA A 1 106 ? 13.803 -13.826 20.490 1.00 40.06 106 ALA A O 1
ATOM 816 N N . GLY A 1 107 ? 11.687 -13.305 19.925 1.00 48.88 107 GLY A N 1
ATOM 817 C CA . GLY A 1 107 ? 11.123 -13.400 21.274 1.00 48.88 107 GLY A CA 1
ATOM 818 C C . GLY A 1 107 ? 10.541 -12.066 21.723 1.00 48.88 107 GLY A C 1
ATOM 819 O O . GLY A 1 107 ? 11.172 -11.329 22.477 1.00 48.88 107 GLY A O 1
ATOM 820 N N . ALA A 1 108 ? 9.331 -11.754 21.247 1.00 46.81 108 ALA A N 1
ATOM 821 C CA . ALA A 1 108 ? 8.550 -10.635 21.762 1.00 46.81 108 ALA A CA 1
ATOM 822 C C . ALA A 1 108 ? 8.472 -10.771 23.288 1.00 46.81 108 ALA A C 1
ATOM 824 O O . ALA A 1 108 ? 7.902 -11.733 23.806 1.00 46.81 108 ALA A O 1
ATOM 825 N N . ARG A 1 109 ? 9.115 -9.850 24.009 1.00 51.44 109 ARG A N 1
ATOM 826 C CA . ARG A 1 109 ? 9.015 -9.801 25.465 1.00 51.44 109 ARG A CA 1
ATOM 827 C C . ARG A 1 109 ? 7.572 -9.454 25.815 1.00 51.44 109 ARG A C 1
ATOM 829 O O . ARG A 1 109 ? 6.971 -8.569 25.204 1.00 51.44 109 ARG A O 1
ATOM 836 N N . GLU A 1 110 ? 7.029 -10.167 26.790 1.00 46.81 110 GLU A N 1
ATOM 837 C CA . GLU A 1 110 ? 5.729 -9.889 27.388 1.00 46.81 110 GLU A CA 1
ATOM 838 C C . GLU A 1 110 ? 5.654 -8.396 27.766 1.00 46.81 110 GLU A C 1
ATOM 840 O O . GLU A 1 110 ? 6.496 -7.896 28.511 1.00 46.81 110 GLU A O 1
ATOM 8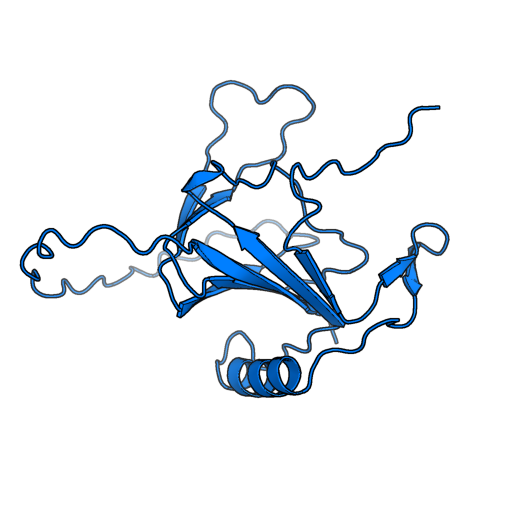45 N N . GLY A 1 111 ? 4.719 -7.655 27.158 1.00 56.47 111 GLY A N 1
ATOM 846 C CA . GLY A 1 111 ? 4.557 -6.206 27.360 1.00 56.47 111 GLY A CA 1
ATOM 847 C C . GLY A 1 111 ? 4.814 -5.302 26.144 1.00 56.47 111 GLY A C 1
ATOM 848 O O . GLY A 1 111 ? 4.650 -4.086 26.262 1.00 56.47 111 GLY A O 1
ATOM 849 N N . GLU A 1 112 ? 5.175 -5.827 24.966 1.00 64.25 112 GLU A N 1
ATOM 850 C CA . GLU A 1 112 ? 5.246 -4.993 23.755 1.00 64.25 112 GLU A CA 1
ATOM 851 C C . GLU A 1 112 ? 3.860 -4.460 23.349 1.00 64.25 112 GLU A C 1
ATOM 853 O O . GLU A 1 112 ? 2.933 -5.206 23.027 1.00 64.25 112 GLU A O 1
ATOM 858 N N . ARG A 1 113 ? 3.721 -3.128 23.359 1.00 75.62 113 ARG A N 1
ATOM 859 C CA . ARG A 1 113 ? 2.478 -2.434 23.012 1.00 75.62 113 ARG A CA 1
ATOM 860 C C . ARG A 1 113 ? 2.157 -2.636 21.532 1.00 75.62 113 ARG A C 1
ATOM 862 O O . ARG A 1 113 ? 2.885 -2.154 20.665 1.00 75.62 113 ARG A O 1
ATOM 869 N N . GLN A 1 114 ? 1.034 -3.289 21.260 1.00 85.19 114 GLN A N 1
ATOM 870 C CA . GLN A 1 114 ? 0.455 -3.364 19.923 1.00 85.19 114 GLN A CA 1
ATOM 871 C C . GLN A 1 114 ? -0.536 -2.220 19.706 1.00 85.19 114 GLN A C 1
ATOM 873 O O . GLN A 1 114 ? -1.254 -1.813 20.622 1.00 85.19 114 GLN A O 1
ATOM 878 N N . VAL A 1 115 ? -0.582 -1.708 18.481 1.00 89.38 115 VAL A N 1
ATOM 879 C CA . VAL A 1 115 ? -1.584 -0.739 18.033 1.00 89.38 115 VAL A CA 1
ATOM 880 C C . VAL A 1 115 ? -2.482 -1.429 17.019 1.00 89.38 115 VAL A C 1
ATOM 882 O O . VAL A 1 115 ? -2.013 -1.889 15.981 1.00 89.38 115 VAL A O 1
ATOM 885 N N . LEU A 1 116 ? -3.774 -1.505 17.327 1.00 91.88 116 LEU A N 1
ATOM 886 C CA . LEU A 1 116 ? -4.784 -2.079 16.446 1.00 91.88 116 LEU A CA 1
ATOM 887 C C . LEU A 1 116 ? -5.493 -0.945 15.709 1.00 91.88 116 LEU A C 1
ATOM 889 O O . LEU A 1 116 ? -6.012 -0.021 16.334 1.00 91.88 116 LEU A O 1
ATOM 893 N N . VAL A 1 117 ? -5.535 -1.033 14.385 1.00 93.06 117 VAL A N 1
ATOM 894 C CA . VAL A 1 117 ? -6.184 -0.057 13.510 1.00 93.06 117 VAL A CA 1
ATOM 895 C C . VAL A 1 117 ? -7.339 -0.746 12.780 1.00 93.06 117 VAL A C 1
ATOM 897 O O . VAL A 1 117 ? -7.095 -1.557 11.883 1.00 93.06 117 VAL A O 1
ATOM 900 N N . PRO A 1 118 ? -8.601 -0.465 13.151 1.00 94.00 118 PRO A N 1
ATOM 901 C CA . PRO A 1 118 ? -9.760 -0.953 12.414 1.00 94.00 118 PRO A CA 1
ATOM 902 C C . PRO A 1 118 ? -9.818 -0.331 11.014 1.00 94.00 118 PRO A C 1
ATOM 904 O O . PRO A 1 118 ? -9.709 0.883 10.861 1.00 94.00 118 PRO A O 1
ATOM 907 N N . LEU A 1 119 ? -10.036 -1.161 9.998 1.00 92.31 119 LEU A N 1
ATOM 908 C CA . LEU A 1 119 ? -10.173 -0.761 8.600 1.00 92.31 119 LEU A CA 1
ATOM 909 C C . LEU A 1 119 ? -11.559 -1.171 8.103 1.00 92.31 119 LEU A C 1
ATOM 911 O O . LEU A 1 119 ? -11.802 -2.350 7.849 1.00 92.31 119 LEU A O 1
ATOM 915 N N . ALA A 1 120 ? -12.481 -0.219 7.980 1.00 93.56 120 ALA A N 1
ATOM 916 C CA . ALA A 1 120 ? -13.797 -0.474 7.396 1.00 93.56 120 ALA A CA 1
ATOM 917 C C . ALA A 1 120 ? -13.705 -0.642 5.860 1.00 93.56 120 ALA A C 1
ATOM 919 O O . ALA A 1 120 ? -12.697 -0.283 5.252 1.00 93.56 120 ALA A O 1
ATOM 920 N N . PRO A 1 121 ? -14.740 -1.167 5.185 1.00 91.62 121 PRO A N 1
ATOM 921 C CA . PRO A 1 121 ? -14.771 -1.181 3.730 1.00 91.62 121 PRO A CA 1
ATOM 922 C C . PRO A 1 121 ? -14.688 0.236 3.155 1.00 91.62 121 PRO A C 1
ATOM 924 O O . PRO A 1 121 ? -15.286 1.174 3.682 1.00 91.62 121 PRO A O 1
ATOM 927 N N . ARG A 1 122 ? -14.001 0.363 2.021 1.00 92.31 122 ARG A N 1
ATOM 928 C CA . ARG A 1 122 ? -13.740 1.608 1.284 1.00 92.31 122 ARG A CA 1
ATOM 929 C C . ARG A 1 122 ? -12.926 2.642 2.068 1.00 92.31 122 ARG A C 1
ATOM 931 O O . ARG A 1 122 ? -13.027 3.834 1.786 1.00 92.31 122 ARG A O 1
ATOM 938 N N . THR A 1 123 ? -12.101 2.205 3.019 1.00 92.62 123 THR A N 1
ATOM 939 C CA . THR A 1 123 ? -11.156 3.091 3.711 1.00 92.62 123 THR A CA 1
ATOM 940 C C . THR A 1 123 ? -9.792 3.086 3.042 1.00 92.62 123 THR A C 1
ATOM 942 O O . THR A 1 123 ? -9.311 2.045 2.594 1.00 92.62 123 THR A O 1
ATOM 945 N N . LEU A 1 124 ? -9.145 4.247 3.057 1.00 91.38 124 LEU A N 1
ATOM 946 C CA . LEU A 1 124 ? -7.734 4.411 2.744 1.00 91.38 124 LEU A CA 1
ATOM 947 C C . LEU A 1 124 ? -6.979 4.625 4.054 1.00 91.38 124 LEU A C 1
ATOM 949 O O . LEU A 1 124 ? -7.349 5.488 4.847 1.00 91.38 124 LEU A O 1
ATOM 953 N N . GLN A 1 125 ? -5.922 3.853 4.260 1.00 91.19 125 GLN A N 1
ATOM 954 C CA . GLN A 1 125 ? -4.967 4.037 5.338 1.00 91.19 125 GLN A CA 1
ATOM 955 C C . GLN A 1 125 ? -3.624 4.465 4.744 1.00 91.19 125 GLN A C 1
ATOM 957 O O . GLN A 1 125 ? -3.178 3.922 3.739 1.00 91.19 125 GLN A O 1
ATOM 962 N N . GLN A 1 126 ? -2.994 5.452 5.373 1.00 89.44 126 GLN A N 1
ATOM 963 C CA . GLN A 1 126 ? -1.665 5.935 5.019 1.00 89.44 126 GLN A CA 1
ATOM 964 C C . GLN A 1 126 ? -0.700 5.600 6.156 1.00 89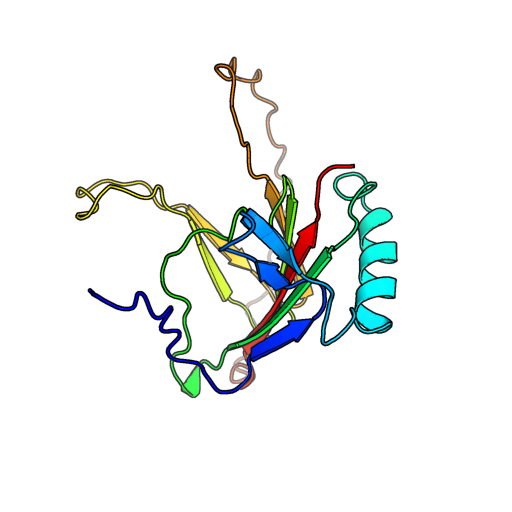.44 126 GLN A C 1
ATOM 966 O O . GLN A 1 126 ? -0.984 5.900 7.319 1.00 89.44 126 GLN A O 1
ATOM 971 N N . LEU A 1 127 ? 0.419 4.956 5.829 1.00 87.88 127 LEU A N 1
ATOM 972 C CA . LEU A 1 127 ? 1.514 4.682 6.751 1.00 87.88 127 LEU A CA 1
ATOM 973 C C . LEU A 1 127 ? 2.698 5.571 6.387 1.00 87.88 127 LEU A C 1
ATOM 975 O O . LEU A 1 127 ? 3.176 5.519 5.255 1.00 87.88 127 LEU A O 1
ATOM 979 N N . TYR A 1 128 ? 3.173 6.350 7.358 1.00 85.69 128 TYR A N 1
ATOM 980 C CA . TYR A 1 128 ? 4.433 7.075 7.249 1.00 85.69 128 TYR A CA 1
ATOM 981 C C . TYR A 1 128 ? 5.560 6.255 7.864 1.00 85.69 128 TYR A C 1
ATOM 983 O O . TYR A 1 128 ? 5.478 5.821 9.016 1.00 85.69 128 TYR A O 1
ATOM 991 N N . VAL A 1 129 ? 6.619 6.06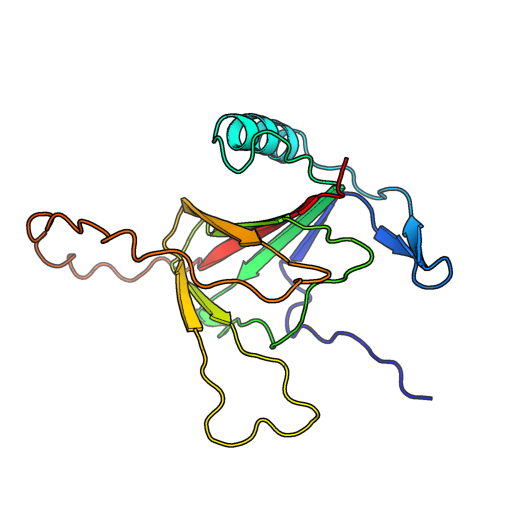5 7.090 1.00 77.31 129 VAL A N 1
ATOM 992 C CA . VAL A 1 129 ? 7.778 5.265 7.451 1.00 77.31 129 VAL A CA 1
ATOM 993 C C . VAL A 1 129 ? 8.981 6.193 7.606 1.00 77.31 129 VAL A C 1
ATOM 995 O O . VAL A 1 129 ? 9.628 6.567 6.634 1.00 77.31 129 VAL A O 1
ATOM 998 N N . PHE A 1 130 ? 9.296 6.569 8.845 1.00 69.62 130 PHE A N 1
ATOM 999 C CA . PHE A 1 130 ? 10.455 7.415 9.138 1.00 69.62 130 PHE A CA 1
ATOM 1000 C C . PHE A 1 130 ? 11.749 6.594 9.051 1.00 69.62 130 PHE A C 1
ATOM 1002 O O . PHE A 1 130 ? 11.932 5.642 9.812 1.00 69.62 130 PHE A O 1
ATOM 1009 N N . LEU A 1 131 ? 12.640 6.951 8.119 1.00 56.69 131 LEU A N 1
ATOM 1010 C CA . LEU A 1 131 ? 13.906 6.238 7.893 1.00 56.69 131 LEU A CA 1
ATOM 1011 C C . LEU A 1 131 ? 15.027 6.661 8.856 1.00 56.69 131 LEU A C 1
ATOM 1013 O O . LEU A 1 131 ? 15.883 5.844 9.169 1.00 56.69 131 LEU A O 1
ATOM 1017 N N . HIS A 1 132 ? 14.961 7.864 9.425 1.00 50.47 132 HIS A N 1
ATOM 1018 C CA . HIS A 1 132 ? 15.762 8.296 10.571 1.00 50.47 132 HIS A CA 1
ATOM 1019 C C . HIS A 1 132 ? 14.988 9.386 11.312 1.00 50.47 132 HIS A C 1
ATOM 1021 O O . HIS A 1 132 ? 14.730 10.446 10.750 1.00 50.47 132 HIS A O 1
ATOM 1027 N N . ALA A 1 133 ? 14.606 9.152 12.566 1.00 37.59 133 ALA A N 1
ATOM 1028 C CA . ALA A 1 133 ? 14.101 10.235 13.400 1.00 37.59 133 ALA A CA 1
ATOM 1029 C C . ALA A 1 133 ? 15.296 10.893 14.117 1.00 37.59 133 ALA A C 1
ATOM 1031 O O . ALA A 1 133 ? 15.933 10.213 14.927 1.00 37.59 133 ALA A O 1
ATOM 1032 N N . PRO A 1 134 ? 15.611 12.189 13.909 1.00 38.19 134 PRO A N 1
ATOM 1033 C CA . PRO A 1 134 ? 16.157 12.968 15.015 1.00 38.19 134 PRO A CA 1
ATOM 1034 C C . PRO A 1 134 ? 15.148 12.916 16.180 1.00 38.19 134 PRO A C 1
ATOM 1036 O O . PRO A 1 134 ? 13.952 12.715 15.938 1.00 38.19 134 PRO A O 1
ATOM 1039 N N . PRO A 1 135 ? 15.593 13.046 17.443 1.00 36.00 135 PRO A N 1
ATOM 1040 C CA . PRO A 1 135 ? 14.707 12.946 18.596 1.00 36.00 135 PRO A CA 1
ATOM 1041 C C . PRO A 1 135 ? 13.517 13.891 18.420 1.00 36.00 135 PRO A C 1
ATOM 1043 O O . PRO A 1 135 ? 13.681 15.103 18.288 1.00 36.00 135 PRO A O 1
ATOM 1046 N N . ILE A 1 136 ? 12.316 13.313 18.385 1.00 42.94 136 ILE A N 1
ATOM 1047 C CA . ILE A 1 136 ? 11.068 14.066 18.320 1.00 42.94 136 ILE A CA 1
ATOM 1048 C C . ILE A 1 136 ? 10.991 14.884 19.609 1.00 42.94 136 ILE A C 1
ATOM 1050 O O . ILE A 1 136 ? 10.796 14.324 20.689 1.00 42.94 136 ILE A O 1
ATOM 1054 N N . GLN A 1 137 ? 11.141 16.206 19.507 1.00 38.41 137 GLN A N 1
ATOM 1055 C CA . GLN A 1 137 ? 10.632 17.081 20.555 1.00 38.41 137 GLN A CA 1
ATOM 1056 C C . GLN A 1 137 ? 9.108 16.911 20.580 1.00 38.41 137 GLN A C 1
ATOM 1058 O O . GLN A 1 137 ? 8.480 16.961 19.517 1.00 38.41 137 GLN A O 1
ATOM 1063 N N . PRO A 1 138 ? 8.501 16.646 21.748 1.00 34.22 138 PRO A N 1
ATOM 1064 C CA . PRO A 1 138 ? 7.075 16.380 21.825 1.00 34.22 138 PRO A CA 1
ATOM 1065 C C . PRO A 1 138 ? 6.298 17.586 21.274 1.00 34.22 138 PRO A C 1
ATOM 1067 O O . PRO A 1 138 ? 6.533 18.710 21.726 1.00 34.22 138 PRO A O 1
ATOM 1070 N N . PRO A 1 139 ? 5.372 17.392 20.317 1.00 41.62 139 PRO A N 1
ATOM 1071 C CA . PRO A 1 139 ? 4.491 18.468 19.900 1.00 41.62 139 PRO A CA 1
ATOM 1072 C C . PRO A 1 139 ? 3.633 18.885 21.096 1.00 41.62 139 PRO A C 1
ATOM 1074 O O . PRO A 1 139 ? 3.077 18.040 21.804 1.00 41.62 139 PRO A O 1
ATOM 1077 N N . GLN A 1 140 ? 3.525 20.195 21.325 1.00 44.25 140 GLN A N 1
ATOM 1078 C CA . GLN A 1 140 ? 2.552 20.730 22.269 1.00 44.25 140 GLN A CA 1
ATOM 1079 C C . GLN A 1 140 ? 1.166 20.197 21.895 1.00 44.25 140 GLN A C 1
ATOM 1081 O O . GLN A 1 140 ? 0.759 20.267 20.737 1.00 44.25 140 GLN A O 1
ATOM 1086 N N . LEU A 1 141 ? 0.491 19.607 22.884 1.00 38.41 141 LEU A N 1
ATOM 1087 C CA . LEU A 1 141 ? -0.817 18.963 22.789 1.00 38.41 141 LEU A CA 1
ATOM 1088 C C . LEU A 1 141 ? -1.803 19.756 21.916 1.00 38.41 141 LEU A C 1
ATOM 1090 O O . LEU A 1 141 ? -2.494 20.657 22.393 1.00 38.41 141 LEU A O 1
ATOM 1094 N N . ALA A 1 142 ? -1.948 19.357 20.652 1.00 37.78 142 ALA A N 1
ATOM 1095 C CA . ALA A 1 142 ? -3.118 19.701 19.865 1.00 37.78 142 ALA A CA 1
ATOM 1096 C C . ALA A 1 142 ? -4.279 18.851 20.397 1.00 37.78 142 ALA A C 1
ATOM 1098 O O . ALA A 1 142 ? -4.387 17.653 20.128 1.00 37.78 142 ALA A O 1
ATOM 1099 N N . ARG A 1 143 ? -5.114 19.470 21.236 1.00 38.47 143 ARG A N 1
ATOM 1100 C CA . ARG A 1 143 ? -6.345 18.880 21.769 1.00 38.47 143 ARG A CA 1
ATOM 1101 C C . ARG A 1 143 ? -7.242 18.504 20.588 1.00 38.47 143 ARG A C 1
ATOM 1103 O O . ARG A 1 143 ? -7.824 19.372 19.946 1.00 38.47 143 ARG A O 1
ATOM 1110 N N . SER A 1 144 ? -7.341 17.208 20.306 1.00 38.12 144 SER A N 1
ATOM 1111 C CA . SER A 1 144 ? -8.320 16.654 19.374 1.00 38.12 144 SER A CA 1
ATOM 1112 C C . SER A 1 144 ? -9.721 16.944 19.909 1.00 38.12 144 SER A C 1
ATOM 1114 O O . SER A 1 144 ? -10.171 16.307 20.862 1.00 38.12 144 SER A O 1
ATOM 1116 N N . LEU A 1 145 ? -10.414 17.912 19.311 1.00 36.50 145 LEU A N 1
ATOM 1117 C CA . LEU A 1 145 ? -11.847 18.098 19.504 1.00 36.50 145 LEU A CA 1
ATOM 1118 C C . LEU A 1 145 ? -12.568 16.963 18.773 1.00 36.50 145 LEU A C 1
ATOM 1120 O O . LEU A 1 145 ? -12.873 17.053 17.588 1.00 36.50 145 LEU A O 1
ATOM 1124 N N . VAL A 1 146 ? -12.805 15.866 19.490 1.00 37.47 146 VAL A N 1
ATOM 1125 C CA . VAL A 1 146 ? -13.790 14.863 19.087 1.00 37.47 146 VAL A CA 1
ATOM 1126 C C . VAL A 1 146 ? -15.164 15.478 19.333 1.00 37.47 146 VAL A C 1
ATOM 1128 O O . VAL A 1 146 ? -15.572 15.651 20.480 1.00 37.47 146 VAL A O 1
ATOM 1131 N N . THR A 1 147 ? -15.881 15.833 18.271 1.00 36.38 147 THR A N 1
ATOM 1132 C CA . THR A 1 147 ? -17.317 16.107 18.363 1.00 36.38 147 THR A CA 1
ATOM 1133 C C . THR A 1 147 ? -18.073 14.772 18.386 1.00 36.38 147 THR A C 1
ATOM 1135 O O . THR A 1 147 ? -17.813 13.903 17.549 1.00 36.38 147 THR A O 1
ATOM 1138 N N . PRO A 1 148 ? -18.994 14.547 19.340 1.00 35.41 148 PRO A N 1
ATOM 1139 C CA . PRO A 1 148 ? -19.797 13.332 19.354 1.00 35.41 148 PRO A CA 1
ATOM 1140 C C . PRO A 1 148 ? -20.832 13.376 18.220 1.00 35.41 148 PRO A C 1
ATOM 1142 O O . PRO A 1 148 ? -21.666 14.277 18.163 1.00 35.41 148 PRO A O 1
ATOM 1145 N N . SER A 1 149 ? -20.785 12.392 17.319 1.00 42.84 149 SER A N 1
ATOM 1146 C CA . SER A 1 149 ? -21.854 12.144 16.342 1.00 42.84 149 SER A CA 1
ATOM 1147 C C . SER A 1 149 ? -23.016 11.372 16.993 1.00 42.84 149 SER A C 1
ATOM 1149 O O . SER A 1 149 ? -22.779 10.575 17.908 1.00 42.84 149 SER A O 1
ATOM 1151 N N . PRO A 1 150 ? -24.270 11.586 16.555 1.00 43.84 150 PRO A N 1
ATOM 1152 C CA . PRO A 1 150 ? -25.443 10.959 17.152 1.00 43.84 150 PRO A CA 1
ATOM 1153 C C . PRO A 1 150 ? -25.476 9.446 16.897 1.00 43.84 150 PRO A C 1
ATOM 1155 O O . PRO A 1 150 ? -25.086 8.950 15.841 1.00 43.84 150 PRO A O 1
ATOM 1158 N N . ARG A 1 151 ? -25.945 8.707 17.907 1.00 40.62 151 ARG A N 1
ATOM 1159 C CA . ARG A 1 151 ? -26.029 7.242 17.924 1.00 40.62 151 ARG A CA 1
ATOM 1160 C C . ARG A 1 151 ? -26.941 6.736 16.800 1.00 40.62 151 ARG A C 1
ATOM 1162 O O . ARG A 1 151 ? -28.139 7.001 16.819 1.00 40.62 151 ARG A O 1
ATOM 1169 N N . HIS A 1 152 ? -26.383 5.967 15.868 1.00 44.56 152 HIS A N 1
ATOM 1170 C CA . HIS A 1 152 ? -27.168 5.146 14.948 1.00 44.56 152 HIS A CA 1
ATOM 1171 C C . HIS A 1 152 ? -27.713 3.896 15.665 1.00 44.56 152 HIS A C 1
ATOM 1173 O O . HIS A 1 152 ? -27.018 3.343 16.525 1.00 44.56 152 HIS A O 1
ATOM 1179 N N . PRO A 1 153 ? -28.929 3.430 15.323 1.00 49.03 153 PRO A N 1
ATOM 1180 C CA . PRO A 1 153 ? -29.453 2.160 15.815 1.00 49.03 153 PRO A CA 1
ATOM 1181 C C . PRO A 1 153 ? -28.629 0.972 15.282 1.00 49.03 153 PRO A C 1
ATOM 1183 O O . PRO A 1 153 ? -27.980 1.089 14.237 1.00 49.03 153 PRO A O 1
ATOM 1186 N N . PRO A 1 154 ? -28.636 -0.172 15.992 1.00 42.28 154 PRO A N 1
ATOM 1187 C CA . PRO A 1 154 ? -27.849 -1.340 15.614 1.00 42.28 154 PRO A CA 1
ATOM 1188 C C . PRO A 1 154 ? -28.285 -1.900 14.248 1.00 42.28 154 PRO A C 1
ATOM 1190 O O . PRO A 1 154 ? -29.473 -1.860 13.916 1.00 42.28 154 PRO A O 1
ATOM 1193 N N . PRO A 1 155 ? -27.346 -2.438 13.450 1.00 47.28 155 PRO A N 1
ATOM 1194 C CA . PRO A 1 155 ? -27.671 -3.041 12.168 1.00 47.28 155 PRO A CA 1
ATOM 1195 C C . PRO A 1 155 ? -28.522 -4.306 12.343 1.00 47.28 155 PRO A C 1
ATOM 1197 O O . PRO A 1 155 ? -28.261 -5.146 13.204 1.00 47.28 155 PRO A O 1
ATOM 1200 N N . SER A 1 156 ? -29.530 -4.422 11.477 1.00 51.22 156 SER A N 1
ATOM 1201 C CA . SER A 1 156 ? -30.335 -5.623 11.237 1.00 51.22 156 SER A CA 1
ATOM 1202 C C . SER A 1 156 ? -29.453 -6.846 10.937 1.00 51.22 156 SER A C 1
ATOM 1204 O O . SER A 1 156 ? -28.373 -6.714 10.357 1.00 51.22 156 SER A O 1
ATOM 1206 N N . SER A 1 157 ? -29.935 -8.029 11.330 1.00 48.22 157 SER A N 1
ATOM 1207 C CA . SER A 1 157 ? -29.287 -9.349 11.336 1.00 48.22 157 SER A CA 1
ATOM 1208 C C . SER A 1 157 ? -28.989 -9.942 9.947 1.00 48.22 157 SER A C 1
ATOM 1210 O O . SER A 1 157 ? -29.232 -11.124 9.702 1.00 48.22 157 SER A O 1
ATOM 1212 N N . ALA A 1 158 ? -28.479 -9.143 9.015 1.00 50.75 158 ALA A N 1
ATOM 1213 C CA . ALA A 1 158 ? -27.970 -9.645 7.750 1.00 50.75 158 ALA A CA 1
ATOM 1214 C C . ALA A 1 158 ? -26.623 -10.343 7.984 1.00 50.75 158 ALA A C 1
ATOM 1216 O O . ALA A 1 158 ? -25.702 -9.771 8.574 1.00 50.75 158 ALA A O 1
ATOM 1217 N N . SER A 1 159 ? -26.507 -11.586 7.518 1.00 48.94 159 SER A N 1
ATOM 1218 C CA . SER A 1 159 ? -25.248 -12.330 7.497 1.00 48.94 159 SER A CA 1
ATOM 1219 C C . SER A 1 159 ? -24.155 -11.481 6.829 1.00 48.94 159 SER A C 1
ATOM 1221 O O . SER A 1 159 ? -24.413 -10.876 5.784 1.00 48.94 159 SER A O 1
ATOM 1223 N N . PRO A 1 160 ? -22.943 -11.391 7.406 1.00 48.38 160 PRO A N 1
ATOM 1224 C CA . PRO A 1 160 ? -21.887 -10.574 6.828 1.00 48.38 160 PRO A CA 1
ATOM 1225 C C . PRO A 1 160 ? -21.530 -11.087 5.423 1.00 48.38 160 PRO A C 1
ATOM 1227 O O . PRO A 1 160 ? -21.506 -12.302 5.215 1.00 48.38 160 PRO A O 1
ATOM 1230 N N . PRO A 1 161 ? -21.228 -10.196 4.460 1.00 49.09 161 PRO A N 1
ATOM 1231 C CA . PRO A 1 161 ? -20.858 -10.606 3.112 1.00 49.09 161 PRO A CA 1
ATOM 1232 C C . PRO A 1 161 ? -19.641 -11.542 3.143 1.00 49.09 161 PRO A C 1
ATOM 1234 O O . PRO A 1 161 ? -18.670 -11.312 3.865 1.00 49.09 161 PRO A O 1
ATOM 1237 N N . GLU A 1 162 ? -19.710 -12.606 2.344 1.00 46.59 162 GLU A N 1
ATOM 1238 C CA . GLU A 1 162 ? -18.757 -13.725 2.324 1.00 46.59 162 GLU A CA 1
ATOM 1239 C C . GLU A 1 162 ? -17.352 -13.323 1.826 1.00 46.59 162 GLU A C 1
ATOM 1241 O O . GLU A 1 162 ? -16.351 -13.973 2.138 1.00 46.59 162 GLU A O 1
ATOM 1246 N N . ARG A 1 163 ? -17.258 -12.214 1.075 1.00 37.41 163 ARG A N 1
ATOM 1247 C CA . ARG A 1 163 ? -16.002 -11.668 0.544 1.00 37.41 163 ARG A CA 1
ATOM 1248 C C . ARG A 1 163 ? -15.488 -10.519 1.408 1.00 37.41 163 ARG A C 1
ATOM 1250 O O . ARG A 1 163 ? -16.190 -9.548 1.676 1.00 37.41 163 ARG A O 1
ATOM 1257 N N . MET A 1 164 ? -14.241 -10.664 1.830 1.00 45.19 164 MET A N 1
ATOM 1258 C CA . MET A 1 164 ? -13.496 -9.772 2.717 1.00 45.19 164 MET A CA 1
ATOM 1259 C C . MET A 1 164 ? -12.474 -8.960 1.900 1.00 45.19 164 MET A C 1
ATOM 1261 O O . MET A 1 164 ? -12.439 -9.124 0.681 1.00 45.19 164 MET A O 1
ATOM 1265 N N . PRO A 1 165 ? -11.780 -7.952 2.469 1.00 42.97 165 PRO A N 1
ATOM 1266 C CA . PRO A 1 165 ? -11.280 -6.846 1.666 1.00 42.97 165 PRO A CA 1
ATOM 1267 C C . PRO A 1 165 ? -10.232 -7.289 0.657 1.00 42.97 165 PRO A C 1
ATOM 1269 O O . PRO A 1 165 ? -9.272 -7.971 0.999 1.00 42.97 165 PRO A O 1
ATOM 1272 N N . LEU A 1 166 ? -10.399 -6.808 -0.575 1.00 42.59 166 LEU A N 1
ATOM 1273 C CA . LEU A 1 166 ? -9.268 -6.617 -1.458 1.00 42.59 166 LEU A CA 1
ATOM 1274 C C . LEU A 1 166 ? -8.416 -5.520 -0.815 1.00 42.59 166 LEU A C 1
ATOM 1276 O O . LEU A 1 166 ? -8.840 -4.360 -0.790 1.00 42.59 166 LEU A O 1
ATOM 1280 N N . CYS A 1 167 ? -7.290 -5.912 -0.221 1.00 48.09 167 CYS A N 1
ATOM 1281 C CA . CYS A 1 167 ? -6.306 -4.960 0.270 1.00 48.09 167 CYS A CA 1
ATOM 1282 C C . CYS A 1 167 ? -5.348 -4.645 -0.864 1.00 48.09 167 CYS A C 1
ATOM 1284 O O . CYS A 1 167 ? -4.631 -5.547 -1.296 1.00 48.09 167 CYS A O 1
ATOM 1286 N N . CYS A 1 168 ? -5.353 -3.401 -1.343 1.00 53.09 168 CYS A N 1
ATOM 1287 C CA . CYS A 1 168 ? -4.318 -2.935 -2.257 1.00 53.09 168 CYS A CA 1
ATOM 1288 C C . CYS A 1 168 ? -3.324 -2.079 -1.484 1.00 53.09 168 CYS A C 1
ATOM 1290 O O . CYS A 1 168 ? -3.727 -1.017 -1.004 1.00 53.09 168 CYS A O 1
ATOM 1292 N N . ALA A 1 169 ? -2.076 -2.525 -1.355 1.00 58.12 169 ALA A N 1
ATOM 1293 C CA . ALA A 1 169 ? -0.992 -1.662 -0.912 1.00 58.12 169 ALA A CA 1
ATOM 1294 C C . ALA A 1 169 ? -0.299 -1.062 -2.139 1.00 58.12 169 ALA A C 1
ATOM 1296 O O . ALA A 1 169 ? -0.137 -1.719 -3.168 1.00 58.12 169 ALA A O 1
ATOM 1297 N N . LEU A 1 170 ? 0.025 0.222 -2.043 1.00 60.03 170 LEU A N 1
ATOM 1298 C CA . LEU A 1 170 ? 0.791 0.960 -3.032 1.00 60.03 170 LEU A CA 1
ATOM 1299 C C . LEU A 1 170 ? 1.937 1.661 -2.306 1.00 60.03 170 LEU A C 1
ATOM 1301 O O . LEU A 1 170 ? 1.688 2.434 -1.374 1.00 60.03 170 LEU A O 1
ATOM 1305 N N . SER A 1 171 ? 3.170 1.433 -2.747 1.00 54.59 171 SER A N 1
ATOM 1306 C CA . SER A 1 171 ? 4.335 2.177 -2.267 1.00 54.59 171 SER A CA 1
ATOM 1307 C C . SER A 1 171 ? 4.797 3.218 -3.281 1.00 54.59 171 SER A C 1
ATOM 1309 O O . SER A 1 171 ? 4.540 3.080 -4.474 1.00 54.59 171 SER A O 1
ATOM 1311 N N . SER A 1 172 ? 5.481 4.265 -2.821 1.00 43.34 172 SER A N 1
ATOM 1312 C CA . SER A 1 172 ? 6.143 5.261 -3.676 1.00 43.34 172 SER A CA 1
ATOM 1313 C C . SER A 1 172 ? 7.603 5.444 -3.273 1.00 43.34 172 SER A C 1
ATOM 1315 O O . SER A 1 172 ? 7.939 5.300 -2.097 1.00 43.34 172 SER A O 1
ATOM 1317 N N . TRP A 1 173 ? 8.458 5.821 -4.224 1.00 35.72 173 TRP A N 1
ATOM 1318 C CA . TRP A 1 173 ? 9.792 6.351 -3.915 1.00 35.72 173 TRP A CA 1
ATOM 1319 C C . TRP A 1 173 ? 9.693 7.834 -3.532 1.00 35.72 173 TRP A C 1
ATOM 1321 O O . TRP A 1 173 ? 8.751 8.500 -3.971 1.00 35.72 173 TRP A O 1
ATOM 1331 N N . PRO A 1 174 ? 10.621 8.361 -2.715 1.00 34.91 174 PRO A N 1
ATOM 1332 C CA . PRO A 1 174 ? 10.763 9.804 -2.574 1.00 34.91 174 PRO A CA 1
ATOM 1333 C C . PRO A 1 174 ? 11.187 10.411 -3.921 1.00 34.91 174 PRO A C 1
ATOM 1335 O O . PRO A 1 174 ? 11.986 9.811 -4.647 1.00 34.91 174 PRO A O 1
ATOM 1338 N N . SER A 1 175 ? 10.608 11.567 -4.249 1.00 40.69 175 SER A N 1
ATOM 1339 C CA . SER A 1 175 ? 11.042 12.413 -5.368 1.00 40.69 175 SER A CA 1
ATOM 1340 C C . SER A 1 175 ? 12.406 13.038 -5.107 1.00 40.69 175 SER A C 1
ATOM 1342 O O . SER A 1 175 ? 12.675 13.369 -3.930 1.00 40.69 175 SER A O 1
#

Radius of gyration: 18.69 Å; chains: 1; bounding box: 52×43×43 Å